Protein AF-L0PA87-F1 (afdb_monomer)

Secondary structure (DSSP, 8-state):
------SS------EEEEE--S-SSS-EEEEETTEEEEEEETTEEEEEEEE--SS-EEEEEEE--SSS-SSPEEEEEETTS-EEEEEEETTTTEEEEEEEE-----TTSPBPTT--EEEE-TTSS-EEEE-B--

Organism: Pneumocystis jirovecii (NCBI:txid42068)

pLDDT: mean 87.84, std 8.74, range [56.47, 96.25]

Sequence (134 aa):
MAYVVSAHKASSVKYAVKSYFLEPENPSLVIANRIEIYTLSTQGLKHAHEFTINGKVSAILSYKPHIGSDTDHLFIVTEECVYFTLSWDRIKNRLCNEILIKDVFDPSLRTTDCGHLSIIDPDYRAIALKISKK

Foldseek 3Di:
DDDDDDPDDDDDFDDKDWWQFQHLVWIWIFTPPFTWIWTQDPVGTHTDDTHGDDAGWPDWDWDDDPDDDSTIWIWTAGLQGKIWIWHADNVVRDIDTDDTDPDPDDPVFAADPVHKDWDADPVRPDIDIDGGDD

Solvent-accessible surface area (backbone atoms only — not comparable to full-atom values): 8293 Å² total; per-residue (Å²): 141,86,87,88,80,79,91,66,79,82,81,68,79,81,43,71,41,75,33,25,36,83,36,64,89,51,58,25,45,37,36,45,74,48,43,36,34,25,37,73,48,99,93,42,78,40,84,74,49,76,51,78,70,98,68,50,79,62,48,73,47,65,43,58,53,95,68,97,50,80,32,22,30,40,39,38,33,29,73,85,46,40,35,36,32,36,40,57,40,72,90,77,71,39,85,40,81,77,46,80,48,70,79,79,65,59,89,89,55,53,72,31,93,87,50,66,47,75,49,69,44,94,84,55,82,50,73,51,74,45,64,54,66,128

Nearest PDB structures (foldseek):
  8roy-assembly1_B  TM=9.368E-01  e=2.893E-07  Homo sapiens
  7zn7-assembly1_A  TM=9.379E-01  e=3.553E-07  Homo sapiens
  6uml-assembly1_A  TM=9.393E-01  e=1.101E-06  Homo sapiens
  7ukn-assembly1_A  TM=8.797E-01  e=7.683E-07  Homo sapiens
  6ck1-assembly1_A  TM=2.441E-01  e=4.704E+00  Paracoccus denitrificans PD1222

Structure (mmCIF, N/CA/C/O backbone):
data_AF-L0PA87-F1
#
_entry.id   AF-L0PA87-F1
#
loop_
_atom_site.group_PDB
_atom_site.id
_atom_site.type_symbol
_atom_site.label_atom_id
_atom_site.label_alt_id
_atom_site.label_comp_id
_atom_site.label_asym_id
_atom_site.label_entity_id
_atom_site.label_seq_id
_atom_site.pdbx_PDB_ins_code
_atom_site.Cartn_x
_atom_site.Cartn_y
_atom_site.Cartn_z
_atom_site.occupancy
_atom_site.B_iso_or_equiv
_atom_site.auth_seq_id
_atom_site.auth_comp_id
_atom_site.auth_asym_id
_atom_site.auth_atom_id
_atom_site.pdbx_PDB_model_num
ATOM 1 N N . MET A 1 1 ? -10.124 13.976 -33.975 1.00 82.81 1 MET A N 1
ATOM 2 C CA . MET A 1 1 ? -9.764 14.312 -32.581 1.00 82.81 1 MET A CA 1
ATOM 3 C C . MET A 1 1 ? -10.712 13.540 -31.681 1.00 82.81 1 MET A C 1
ATOM 5 O O . MET A 1 1 ? -11.909 13.626 -31.919 1.00 82.81 1 MET A O 1
ATOM 9 N N . ALA A 1 2 ? -10.206 12.719 -30.763 1.00 88.81 2 ALA A N 1
ATOM 10 C CA . ALA A 1 2 ? -11.038 11.851 -29.928 1.00 88.81 2 ALA A CA 1
ATOM 11 C C . ALA A 1 2 ? -10.844 12.206 -28.451 1.00 88.81 2 ALA A C 1
ATOM 13 O O . ALA A 1 2 ? -9.715 12.415 -28.012 1.00 88.81 2 ALA A O 1
ATOM 14 N N . TYR A 1 3 ? -11.947 12.276 -27.710 1.00 95.25 3 TYR A N 1
ATOM 15 C CA . TYR A 1 3 ? -11.958 12.396 -26.256 1.00 95.25 3 TYR A CA 1
ATOM 16 C C . TYR A 1 3 ? -12.329 11.033 -25.673 1.00 95.25 3 TYR A C 1
ATOM 18 O O . TYR A 1 3 ? -13.342 10.454 -26.062 1.00 95.25 3 TYR A O 1
ATOM 26 N N . VAL A 1 4 ? -11.489 10.507 -24.782 1.00 92.50 4 VAL A N 1
ATOM 27 C CA . VAL A 1 4 ? -11.665 9.181 -24.180 1.00 92.50 4 VAL A CA 1
ATOM 28 C C . VAL A 1 4 ? -12.046 9.355 -22.716 1.00 92.50 4 VAL A C 1
ATOM 30 O O . VAL A 1 4 ? -11.362 10.054 -21.973 1.00 92.50 4 VAL A O 1
ATOM 33 N N . VAL A 1 5 ? -13.135 8.705 -22.307 1.00 94.69 5 VAL A N 1
ATOM 34 C CA . VAL A 1 5 ? -13.649 8.725 -20.934 1.00 94.69 5 VAL A CA 1
ATOM 35 C C . VAL A 1 5 ? -14.108 7.327 -20.526 1.00 94.69 5 VAL A C 1
ATOM 37 O O . VAL A 1 5 ? -14.639 6.574 -21.343 1.00 94.69 5 VAL A O 1
ATOM 40 N N . SER A 1 6 ? -13.903 6.973 -19.259 1.00 90.00 6 SER A N 1
ATOM 41 C CA . SER A 1 6 ? -14.344 5.691 -18.708 1.00 90.00 6 SER A CA 1
ATOM 42 C C . SER A 1 6 ? -15.811 5.760 -18.289 1.00 90.00 6 SER A C 1
ATOM 44 O O . SER A 1 6 ? -16.159 6.540 -17.406 1.00 90.00 6 SER A O 1
ATOM 46 N N . ALA A 1 7 ? -16.661 4.910 -18.869 1.00 94.75 7 ALA A N 1
ATOM 47 C CA . ALA A 1 7 ? -18.067 4.797 -18.467 1.00 94.75 7 ALA A CA 1
ATOM 48 C C . ALA A 1 7 ? -18.244 4.106 -17.100 1.00 94.75 7 ALA A C 1
ATOM 50 O O . ALA A 1 7 ? -19.160 4.433 -16.352 1.00 94.75 7 ALA A O 1
ATOM 51 N N . HIS A 1 8 ? -17.357 3.164 -16.761 1.00 90.56 8 HIS A N 1
ATOM 52 C CA . HIS A 1 8 ? -17.374 2.442 -15.490 1.00 90.56 8 HIS A CA 1
ATOM 53 C C . HIS A 1 8 ? -15.974 2.404 -14.872 1.00 90.56 8 HIS A C 1
ATOM 55 O O . HIS A 1 8 ? -14.966 2.336 -15.584 1.00 90.56 8 HIS A O 1
ATOM 61 N N . LYS A 1 9 ? -15.907 2.449 -13.537 1.00 86.25 9 LYS A N 1
ATOM 62 C CA . LYS A 1 9 ? -14.648 2.286 -12.796 1.00 86.25 9 LYS A CA 1
ATOM 63 C C . LYS A 1 9 ? -14.163 0.833 -12.908 1.00 86.25 9 LYS A C 1
ATOM 65 O O . LYS A 1 9 ? -14.951 -0.090 -13.080 1.00 86.25 9 LYS A O 1
ATOM 70 N N . ALA A 1 10 ? -12.860 0.601 -12.820 1.00 85.88 10 ALA A N 1
ATOM 71 C CA . ALA A 1 10 ? -12.347 -0.764 -12.836 1.00 85.88 10 ALA A CA 1
ATOM 72 C C . ALA A 1 10 ? -12.776 -1.500 -11.548 1.00 85.88 10 ALA A C 1
ATOM 74 O O . ALA A 1 10 ? -12.536 -0.997 -10.457 1.00 85.88 10 ALA A O 1
ATOM 75 N N . SER A 1 11 ? -13.426 -2.662 -11.678 1.00 88.62 11 SER A N 1
ATOM 76 C CA . SER A 1 11 ? -14.030 -3.408 -10.555 1.00 88.62 11 SER A CA 1
ATOM 77 C C . SER A 1 11 ? -13.237 -4.639 -10.105 1.00 88.62 11 SER A C 1
ATOM 79 O O . SER A 1 11 ? -13.531 -5.222 -9.068 1.00 88.62 11 SER A O 1
ATOM 81 N N . SER A 1 12 ? -12.230 -5.059 -10.875 1.00 91.56 12 SER A N 1
ATOM 82 C CA . SER A 1 12 ? -11.362 -6.181 -10.502 1.00 91.56 12 SER A CA 1
ATOM 83 C C . SER A 1 12 ? -10.485 -5.806 -9.309 1.00 91.56 12 SER A C 1
ATOM 85 O O . SER A 1 12 ? -9.881 -4.741 -9.311 1.00 91.56 12 SER A O 1
ATOM 87 N N . VAL A 1 13 ? -10.306 -6.701 -8.344 1.00 91.62 13 VAL A N 1
ATOM 88 C CA . VAL A 1 13 ? -9.317 -6.520 -7.272 1.00 91.62 13 VAL A CA 1
ATOM 89 C C . VAL A 1 13 ? -8.122 -7.421 -7.549 1.00 91.62 13 VAL A C 1
ATOM 91 O O . VAL A 1 13 ? -8.295 -8.628 -7.690 1.00 91.62 13 VAL A O 1
ATOM 94 N N . LYS A 1 14 ? -6.923 -6.840 -7.674 1.00 89.00 14 LYS A N 1
ATOM 95 C CA . LYS A 1 14 ? -5.679 -7.605 -7.881 1.00 89.00 14 LYS A CA 1
ATOM 96 C C . LYS A 1 14 ? -4.832 -7.700 -6.625 1.00 89.00 14 LYS A C 1
ATOM 98 O O . LYS A 1 14 ? -4.302 -8.765 -6.332 1.00 89.00 14 LYS A O 1
ATOM 103 N N . TYR A 1 15 ? -4.726 -6.596 -5.893 1.00 93.00 15 TYR A N 1
ATOM 104 C CA . TYR A 1 15 ? -3.954 -6.539 -4.661 1.00 93.00 15 TYR A CA 1
ATOM 105 C C . TYR A 1 15 ? -4.797 -5.932 -3.554 1.00 93.00 15 TYR A C 1
ATOM 107 O O . TYR A 1 15 ? -5.596 -5.023 -3.792 1.00 93.00 15 TYR A O 1
ATOM 115 N N . ALA A 1 16 ? -4.605 -6.447 -2.349 1.00 95.19 16 ALA A N 1
ATOM 116 C CA . ALA A 1 16 ? -5.195 -5.909 -1.144 1.00 95.19 16 ALA A CA 1
ATOM 117 C C . ALA A 1 16 ? -4.221 -6.103 0.017 1.00 95.19 16 ALA A C 1
ATOM 119 O O . ALA A 1 16 ? -3.524 -7.117 0.083 1.00 95.19 16 ALA A O 1
ATOM 120 N N . VAL A 1 17 ? -4.176 -5.137 0.926 1.00 95.56 17 VAL A N 1
ATOM 121 C CA . VAL A 1 17 ? -3.313 -5.183 2.105 1.00 95.56 17 VAL A CA 1
ATOM 122 C C . VAL A 1 17 ? -4.049 -4.616 3.313 1.00 95.56 17 VAL A C 1
ATOM 124 O O . VAL A 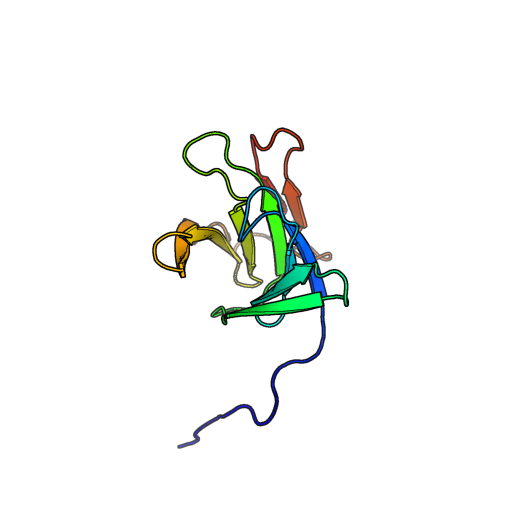1 17 ? -4.773 -3.624 3.219 1.00 95.56 17 VAL A O 1
ATOM 127 N N . LYS A 1 18 ? -3.880 -5.267 4.463 1.00 95.50 18 LYS A N 1
ATOM 128 C CA . LYS A 1 18 ? -4.286 -4.711 5.756 1.00 95.50 18 LYS A CA 1
ATOM 129 C C . LYS A 1 18 ? -3.206 -3.724 6.207 1.00 95.50 18 LYS A C 1
ATOM 131 O O . LYS A 1 18 ? -2.032 -4.076 6.195 1.00 95.50 18 LYS A O 1
ATOM 136 N N . SER A 1 19 ? -3.604 -2.531 6.629 1.00 94.94 19 SER A N 1
ATOM 137 C CA . SER A 1 19 ? -2.698 -1.473 7.097 1.00 94.94 19 SER A CA 1
ATOM 138 C C . SER A 1 19 ? -3.330 -0.664 8.225 1.00 94.94 19 SER A C 1
ATOM 140 O O . SER A 1 19 ? -4.552 -0.626 8.344 1.00 94.94 19 SER A O 1
ATOM 142 N N . TYR A 1 20 ? -2.524 0.031 9.012 1.00 95.00 20 TYR A N 1
ATOM 143 C CA . TYR A 1 20 ? -2.958 1.061 9.963 1.00 95.00 20 TYR A CA 1
ATOM 144 C C . TYR A 1 20 ? -2.712 2.459 9.370 1.00 95.00 20 TYR A C 1
ATOM 146 O O . TYR A 1 20 ? -2.067 3.317 9.965 1.00 95.00 20 TYR A O 1
ATOM 154 N N . PHE A 1 21 ? -3.159 2.653 8.123 1.00 94.50 21 PHE A N 1
ATOM 155 C CA . PHE A 1 21 ? -2.814 3.818 7.303 1.00 94.50 21 PHE A CA 1
ATOM 156 C C . PHE A 1 21 ? -3.507 5.116 7.744 1.00 94.50 21 PHE A C 1
ATOM 158 O O . PHE A 1 21 ? -2.880 6.170 7.781 1.00 94.50 21 PHE A O 1
ATOM 165 N N . LEU A 1 22 ? -4.803 5.055 8.072 1.00 93.19 22 LEU A N 1
ATOM 166 C CA . LEU A 1 22 ? -5.575 6.240 8.474 1.00 93.19 22 LEU A CA 1
ATOM 167 C C . LEU A 1 22 ? -5.407 6.561 9.961 1.00 93.19 22 LEU A C 1
ATOM 169 O O . LEU A 1 22 ? -5.288 7.725 10.346 1.00 93.19 22 LEU A O 1
ATOM 173 N N . GLU A 1 23 ? -5.416 5.519 10.788 1.00 92.06 23 GLU A N 1
ATOM 174 C CA . GLU A 1 23 ? -5.353 5.597 12.242 1.00 92.06 23 GLU A CA 1
ATOM 175 C C . GLU A 1 23 ? -4.463 4.466 12.780 1.00 92.06 23 GLU A C 1
ATOM 177 O O . GLU A 1 23 ? -4.510 3.357 12.243 1.00 92.06 23 GLU A O 1
ATOM 182 N N . PRO A 1 24 ? -3.670 4.726 13.833 1.00 90.88 24 PRO A N 1
ATOM 183 C CA . PRO A 1 24 ? -2.714 3.757 14.363 1.00 90.88 24 PRO A CA 1
ATOM 184 C C . PRO A 1 24 ? -3.380 2.582 15.088 1.00 90.88 24 PRO A C 1
ATOM 186 O O . PRO A 1 24 ? -2.854 1.471 15.065 1.00 90.88 24 PRO A O 1
ATOM 189 N N . GLU A 1 25 ? -4.543 2.785 15.709 1.00 90.69 25 GLU A N 1
ATOM 190 C CA . GLU A 1 25 ? -5.245 1.728 16.446 1.00 90.69 25 GLU A CA 1
ATOM 191 C C . GLU A 1 25 ? -6.241 0.952 15.576 1.00 90.69 25 GLU A C 1
ATOM 193 O O . GLU A 1 25 ? -6.489 -0.235 15.810 1.00 90.69 25 GLU A O 1
ATOM 198 N N . ASN A 1 26 ? -6.809 1.606 14.560 1.00 91.88 26 ASN A N 1
ATOM 199 C CA . ASN A 1 26 ? -7.895 1.047 13.765 1.00 91.88 26 ASN A CA 1
ATOM 200 C C . ASN A 1 26 ? -7.390 0.500 12.421 1.00 91.88 26 ASN A C 1
ATOM 202 O O . ASN A 1 26 ? -6.896 1.257 11.580 1.00 91.88 26 ASN A O 1
ATOM 206 N N . PRO A 1 27 ? -7.549 -0.812 12.160 1.00 94.12 27 PRO A N 1
ATOM 207 C CA . PRO A 1 27 ? -7.090 -1.396 10.914 1.00 94.12 27 PRO A CA 1
ATOM 208 C C . PRO A 1 27 ? -7.949 -0.929 9.734 1.00 94.12 27 PRO A C 1
ATOM 210 O O . PRO A 1 27 ? -9.180 -0.875 9.791 1.00 94.12 27 PRO A O 1
ATOM 213 N N . SER A 1 28 ? -7.268 -0.665 8.629 1.00 95.31 28 SER A N 1
ATOM 214 C CA . SER A 1 28 ? -7.827 -0.338 7.325 1.00 95.31 28 SER A CA 1
ATOM 215 C C . SER A 1 28 ? -7.499 -1.436 6.310 1.00 95.31 28 SER A C 1
ATOM 217 O O . SER A 1 28 ? -6.396 -1.988 6.292 1.00 95.31 28 SER A O 1
ATOM 219 N N . LEU A 1 29 ? -8.450 -1.744 5.435 1.00 96.25 29 LEU A N 1
ATOM 220 C CA . LEU A 1 29 ? -8.237 -2.557 4.244 1.00 96.25 29 LEU A CA 1
ATOM 221 C C . LEU A 1 29 ? -7.972 -1.629 3.059 1.00 96.25 29 LEU A C 1
ATOM 223 O O . LEU A 1 29 ? -8.816 -0.804 2.717 1.00 96.25 29 LEU A O 1
ATOM 227 N N . VAL A 1 30 ? -6.819 -1.790 2.422 1.00 96.12 30 VAL A N 1
ATOM 228 C CA . VAL A 1 30 ? -6.443 -1.043 1.221 1.00 96.12 30 VAL A CA 1
ATOM 229 C C . VAL A 1 30 ? -6.516 -1.975 0.027 1.00 96.12 30 VAL A C 1
ATOM 231 O O . VAL A 1 30 ? -5.927 -3.054 0.047 1.00 96.12 30 VAL A O 1
ATOM 234 N N . ILE A 1 31 ? -7.237 -1.564 -1.008 1.00 95.38 31 ILE A N 1
ATOM 235 C CA . ILE A 1 31 ? -7.456 -2.325 -2.239 1.00 95.38 31 ILE A CA 1
ATOM 236 C C . ILE A 1 31 ? -6.816 -1.572 -3.403 1.00 95.38 31 ILE A C 1
ATOM 238 O O . ILE A 1 31 ? -6.930 -0.351 -3.479 1.00 95.38 31 ILE A O 1
ATOM 242 N N . ALA A 1 32 ? -6.146 -2.290 -4.309 1.00 88.88 32 ALA A N 1
ATOM 243 C CA . ALA A 1 32 ? -5.437 -1.705 -5.441 1.00 88.88 32 ALA A CA 1
ATOM 244 C C . ALA A 1 32 ? -6.026 -2.127 -6.799 1.00 88.88 32 ALA A C 1
ATOM 246 O O . ALA A 1 32 ? -5.803 -3.234 -7.302 1.00 88.88 32 ALA A O 1
ATOM 247 N N . ASN A 1 33 ? -6.744 -1.182 -7.405 1.00 79.25 33 ASN A N 1
ATOM 248 C CA . ASN A 1 33 ? -6.999 -1.063 -8.845 1.00 79.25 33 ASN A CA 1
ATOM 249 C C . ASN A 1 33 ? -7.141 0.433 -9.183 1.00 79.25 33 ASN A C 1
ATOM 251 O O . ASN A 1 33 ? -6.333 1.010 -9.905 1.00 79.25 33 ASN A O 1
ATOM 255 N N . ARG A 1 34 ? -8.078 1.085 -8.488 1.00 85.25 34 ARG A N 1
ATOM 256 C CA . ARG A 1 34 ? -7.907 2.423 -7.897 1.00 85.25 34 ARG A CA 1
ATOM 257 C C . ARG A 1 34 ? -7.580 2.197 -6.422 1.00 85.25 34 ARG A C 1
ATOM 259 O O . ARG A 1 34 ? -7.935 1.137 -5.910 1.00 85.25 34 ARG A O 1
ATOM 266 N N . ILE A 1 35 ? -6.870 3.107 -5.764 1.00 91.75 35 ILE A N 1
ATOM 267 C CA . ILE A 1 35 ? -6.574 2.891 -4.348 1.00 91.75 35 ILE A CA 1
ATOM 268 C C . ILE A 1 35 ? -7.798 3.282 -3.541 1.00 91.75 35 ILE A C 1
ATOM 270 O O . ILE A 1 35 ? -8.180 4.449 -3.497 1.00 91.75 35 ILE A O 1
ATOM 274 N N . GLU A 1 36 ? -8.419 2.278 -2.940 1.00 94.62 36 GLU A N 1
ATOM 275 C CA . GLU A 1 36 ? -9.597 2.417 -2.096 1.00 94.62 36 GLU A CA 1
ATOM 276 C C . GLU A 1 36 ? -9.244 1.950 -0.690 1.00 94.62 36 GLU A C 1
ATOM 278 O O . GLU A 1 36 ? -8.672 0.875 -0.499 1.00 94.62 36 GLU A O 1
ATOM 283 N N . ILE A 1 37 ? -9.576 2.776 0.294 1.00 95.31 37 ILE A N 1
ATOM 284 C CA . ILE A 1 37 ? -9.294 2.537 1.701 1.00 95.31 37 ILE A CA 1
ATOM 285 C C . ILE A 1 37 ? -10.623 2.344 2.416 1.00 95.31 37 ILE A C 1
ATOM 287 O O . ILE A 1 37 ? -11.502 3.210 2.377 1.00 95.31 37 ILE A O 1
ATOM 291 N N . TYR A 1 38 ? -10.748 1.212 3.091 1.00 95.69 38 TYR A N 1
ATOM 292 C CA . TYR A 1 38 ? -11.908 0.840 3.881 1.00 95.69 38 TYR A CA 1
ATOM 293 C C . TYR A 1 38 ? -11.519 0.730 5.347 1.00 95.69 38 TYR A C 1
ATOM 295 O O . TYR A 1 38 ? -10.535 0.074 5.677 1.00 95.69 38 TYR A O 1
ATOM 303 N N . THR A 1 39 ? -12.305 1.320 6.238 1.00 95.06 39 THR A N 1
ATOM 304 C CA . THR A 1 39 ? -12.154 1.138 7.682 1.00 95.06 39 THR A CA 1
ATOM 305 C C . THR A 1 39 ? -13.036 0.001 8.172 1.00 95.06 39 THR A C 1
ATOM 307 O O . THR A 1 39 ? -14.119 -0.258 7.633 1.00 95.06 39 THR A O 1
ATOM 310 N N . LEU A 1 40 ? -12.568 -0.696 9.204 1.00 92.44 40 LEU A N 1
ATOM 311 C CA . LEU A 1 40 ? -13.349 -1.738 9.853 1.00 92.44 40 LEU A CA 1
ATOM 312 C C . LEU A 1 40 ? -14.342 -1.113 10.845 1.00 92.44 40 LEU A C 1
ATOM 314 O O . LEU A 1 40 ? -13.953 -0.426 11.785 1.00 92.44 40 LEU A O 1
ATOM 318 N N . SER A 1 41 ? -15.629 -1.367 10.637 1.00 89.81 41 SER A N 1
ATOM 319 C CA . SER A 1 41 ? -16.727 -0.992 11.528 1.00 89.81 41 SER A CA 1
ATOM 320 C C . SER A 1 41 ? -17.398 -2.246 12.093 1.00 89.81 41 SER A C 1
ATOM 322 O O . SER A 1 41 ? -17.279 -3.337 11.538 1.00 89.81 41 SER A O 1
ATOM 324 N N . THR A 1 42 ? -18.165 -2.098 13.175 1.00 89.50 42 THR A N 1
ATOM 325 C CA . THR A 1 42 ? -18.963 -3.190 13.762 1.00 89.50 42 THR A CA 1
ATOM 326 C C . THR A 1 42 ? -19.991 -3.772 12.785 1.00 89.50 42 THR A C 1
ATOM 328 O O . THR A 1 42 ? -20.368 -4.929 12.920 1.00 89.50 42 THR A O 1
ATOM 331 N N . GLN A 1 43 ? -20.420 -2.987 11.791 1.00 90.81 43 GLN A N 1
ATOM 332 C CA . GLN A 1 43 ? -21.365 -3.386 10.740 1.00 90.81 43 GLN A CA 1
ATOM 333 C C . GLN A 1 43 ? -20.680 -3.917 9.465 1.00 90.81 43 GLN A C 1
ATOM 335 O O . GLN A 1 43 ? -21.363 -4.279 8.511 1.00 90.81 43 GLN A O 1
ATOM 340 N N . GLY A 1 44 ? -19.343 -3.945 9.419 1.00 92.00 44 GLY A N 1
ATOM 341 C CA . GLY A 1 44 ? -18.567 -4.380 8.255 1.00 92.00 44 GLY A CA 1
ATOM 342 C C . GLY A 1 44 ? -17.571 -3.330 7.765 1.00 92.00 44 GLY A C 1
ATOM 343 O O . GLY A 1 44 ? -17.084 -2.503 8.532 1.00 92.00 44 GLY A O 1
ATOM 344 N N . LEU A 1 45 ? -17.236 -3.374 6.476 1.00 93.88 45 LEU A N 1
ATOM 345 C CA . LEU A 1 45 ? -16.279 -2.450 5.867 1.00 93.88 45 LEU A CA 1
ATOM 346 C C . LEU A 1 45 ? -16.971 -1.157 5.440 1.00 93.88 45 LEU A C 1
ATOM 348 O O . LEU A 1 45 ? -17.932 -1.179 4.671 1.00 93.88 45 LEU A O 1
ATOM 352 N N . LYS A 1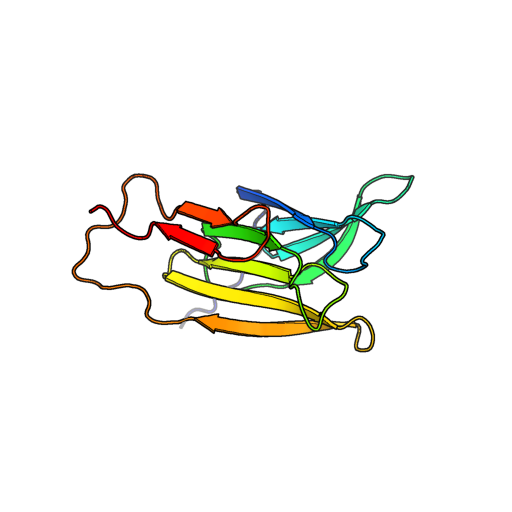 46 ? -16.448 -0.022 5.900 1.00 95.00 46 LYS A N 1
ATOM 353 C CA . LYS A 1 46 ? -16.908 1.305 5.491 1.00 95.00 46 LYS A CA 1
ATOM 354 C C . LYS A 1 46 ? -15.869 1.937 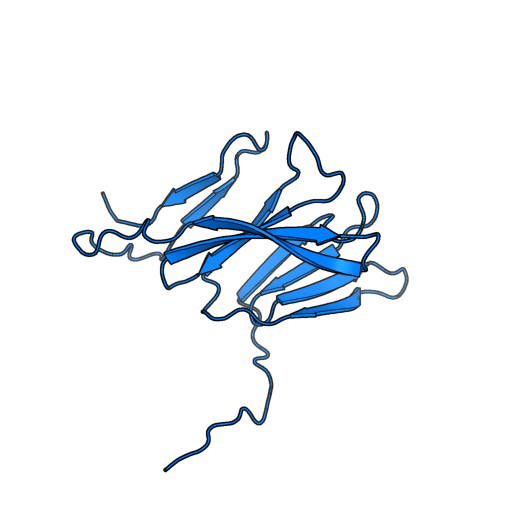4.579 1.00 95.00 46 LYS A C 1
ATOM 356 O O . LYS A 1 46 ? -14.708 2.052 4.950 1.00 95.00 46 LYS A O 1
ATOM 361 N N . HIS A 1 47 ? -16.285 2.369 3.394 1.00 94.19 47 HIS A N 1
ATOM 362 C CA . HIS A 1 47 ? -15.408 3.128 2.509 1.00 94.19 47 HIS A CA 1
ATOM 363 C C . HIS A 1 47 ? -15.024 4.462 3.167 1.00 94.19 47 HIS A C 1
ATOM 365 O O . HIS A 1 47 ? -15.906 5.208 3.599 1.00 94.19 47 HIS A O 1
ATOM 371 N N . ALA A 1 48 ? -13.726 4.739 3.263 1.00 93.56 48 ALA A N 1
ATOM 372 C CA . ALA A 1 48 ? -13.193 5.942 3.893 1.00 93.56 48 ALA A CA 1
ATOM 373 C C . ALA A 1 48 ? -12.642 6.921 2.853 1.00 93.56 48 ALA A C 1
ATOM 375 O O . ALA A 1 48 ? -13.062 8.075 2.820 1.00 93.56 48 ALA A O 1
ATOM 376 N N . HIS A 1 49 ? -11.739 6.456 1.986 1.00 93.50 49 HIS A N 1
ATOM 377 C CA . HIS A 1 49 ? -11.083 7.296 0.985 1.00 93.50 49 HIS A CA 1
ATOM 378 C C . HIS A 1 49 ? -10.842 6.536 -0.323 1.00 93.50 49 HIS A C 1
ATOM 380 O O . HIS A 1 49 ? -10.541 5.343 -0.307 1.00 93.50 49 HIS A O 1
ATOM 386 N N . GLU A 1 50 ? -10.906 7.245 -1.453 1.00 92.81 50 GLU A N 1
ATOM 387 C CA . GLU A 1 50 ? -10.456 6.755 -2.758 1.00 92.81 50 GLU A CA 1
ATOM 388 C C . GLU A 1 50 ? -9.513 7.755 -3.428 1.00 92.81 50 GLU A C 1
ATOM 390 O O . GLU A 1 50 ? -9.719 8.969 -3.364 1.00 92.81 50 GLU A O 1
ATOM 395 N N . PHE A 1 51 ? -8.492 7.249 -4.117 1.00 91.56 51 PHE A N 1
ATOM 396 C CA . PHE A 1 51 ? -7.655 8.043 -5.009 1.00 91.56 51 PHE A CA 1
ATOM 397 C C . PHE A 1 51 ? -7.120 7.214 -6.178 1.00 91.56 51 PHE A C 1
ATOM 399 O O . PHE A 1 51 ? -7.086 5.982 -6.172 1.00 91.56 51 PHE A O 1
ATOM 406 N N . THR A 1 52 ? -6.725 7.916 -7.234 1.00 90.12 52 THR A N 1
ATOM 407 C CA . THR A 1 52 ? -6.1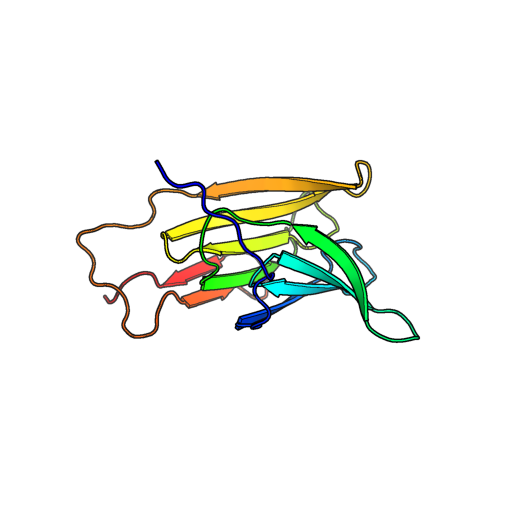76 7.320 -8.452 1.00 90.12 52 THR A CA 1
ATOM 408 C C . THR A 1 52 ? -4.683 7.549 -8.522 1.00 90.12 52 THR A C 1
ATOM 410 O O . THR A 1 52 ? -4.203 8.627 -8.177 1.00 90.12 52 THR A O 1
ATOM 413 N N . ILE A 1 53 ? -3.968 6.559 -9.040 1.00 89.56 53 ILE A N 1
ATOM 414 C CA . ILE A 1 53 ? -2.561 6.697 -9.392 1.00 89.56 53 ILE A CA 1
ATOM 415 C C . ILE A 1 53 ? -2.415 6.715 -10.916 1.00 89.56 53 ILE A C 1
ATOM 417 O O . ILE A 1 53 ? -3.218 6.114 -11.631 1.00 89.56 53 ILE A O 1
ATOM 421 N N . ASN A 1 54 ? -1.388 7.404 -11.407 1.00 88.12 54 ASN A N 1
ATOM 422 C CA . ASN A 1 54 ? -1.054 7.428 -12.829 1.00 88.12 54 ASN A CA 1
ATOM 423 C C . ASN A 1 54 ? -0.081 6.290 -13.136 1.00 88.12 54 ASN A C 1
ATOM 425 O O . ASN A 1 54 ? 1.131 6.480 -13.094 1.00 88.12 54 ASN A O 1
ATOM 429 N N . GLY A 1 55 ? -0.628 5.111 -13.399 1.00 87.69 55 GLY A N 1
ATOM 430 C CA . GLY A 1 55 ? 0.135 3.901 -13.685 1.00 87.69 55 GLY A CA 1
ATOM 431 C C . GLY A 1 55 ? -0.629 2.666 -13.237 1.00 87.69 55 GLY A C 1
ATOM 432 O O . GLY A 1 55 ? -1.683 2.766 -12.597 1.00 87.69 55 GLY A O 1
ATOM 433 N N . LYS A 1 56 ? -0.110 1.489 -13.571 1.00 89.56 56 LYS A N 1
ATOM 434 C CA . LYS A 1 56 ? -0.736 0.221 -13.185 1.00 89.56 56 LYS A CA 1
ATOM 435 C C . LYS A 1 56 ? -0.049 -0.357 -11.956 1.00 89.56 56 LYS A C 1
ATOM 437 O O . LYS A 1 56 ? 1.135 -0.660 -12.014 1.00 89.56 56 LYS A O 1
ATOM 442 N N . VAL A 1 57 ? -0.788 -0.535 -10.857 1.00 91.56 57 VAL A N 1
ATOM 443 C CA . VAL A 1 57 ? -0.244 -1.157 -9.635 1.00 91.56 57 VAL A CA 1
ATOM 444 C C . VAL A 1 57 ? 0.201 -2.588 -9.935 1.00 91.56 57 VAL A C 1
ATOM 446 O O . VAL A 1 57 ? -0.587 -3.371 -10.469 1.00 91.56 57 VAL A O 1
ATOM 449 N N . SER A 1 58 ? 1.433 -2.924 -9.555 1.00 90.25 58 SER A N 1
ATOM 450 C CA . SER A 1 58 ? 2.006 -4.274 -9.606 1.00 90.25 58 SER A CA 1
ATOM 451 C C . SER A 1 58 ? 2.239 -4.875 -8.216 1.00 90.25 58 SER A C 1
ATOM 453 O O . SER A 1 58 ? 2.242 -6.096 -8.074 1.00 90.25 58 SER A O 1
ATOM 455 N N . ALA A 1 59 ? 2.388 -4.041 -7.183 1.00 91.25 59 ALA A N 1
ATOM 456 C CA . ALA A 1 59 ? 2.411 -4.468 -5.789 1.00 91.25 59 ALA A CA 1
ATOM 457 C C . ALA A 1 59 ? 1.987 -3.329 -4.851 1.00 91.25 59 ALA A C 1
ATOM 459 O O . ALA A 1 59 ? 2.192 -2.148 -5.144 1.00 91.25 59 ALA A O 1
ATOM 460 N N . ILE A 1 60 ? 1.427 -3.705 -3.701 1.00 93.88 60 ILE A N 1
ATOM 461 C CA . ILE A 1 60 ? 1.169 -2.804 -2.578 1.00 93.88 60 ILE A CA 1
ATOM 462 C C . ILE A 1 60 ? 1.652 -3.469 -1.290 1.00 93.88 60 ILE A C 1
ATOM 464 O O . ILE A 1 60 ? 1.320 -4.624 -1.020 1.00 93.88 60 ILE A O 1
ATOM 468 N N . LEU A 1 61 ? 2.449 -2.746 -0.513 1.00 94.81 61 LEU A N 1
ATOM 469 C CA . LEU A 1 61 ? 2.973 -3.182 0.777 1.00 94.81 61 LEU A CA 1
ATOM 470 C C . LEU A 1 61 ? 2.651 -2.121 1.831 1.00 94.81 61 LEU A C 1
ATOM 472 O O . LEU A 1 61 ? 2.636 -0.929 1.530 1.00 94.81 61 LEU A O 1
ATOM 476 N N . SER A 1 62 ? 2.402 -2.560 3.062 1.00 95.00 62 SER A N 1
ATOM 477 C CA . SER A 1 62 ? 2.198 -1.683 4.218 1.00 95.00 62 SER A CA 1
ATOM 478 C C . SER A 1 62 ? 3.361 -1.839 5.180 1.00 95.00 62 SER A C 1
ATOM 480 O O . SER A 1 62 ? 3.831 -2.961 5.384 1.00 95.00 62 SER A O 1
ATOM 482 N N . TYR A 1 63 ? 3.817 -0.738 5.769 1.00 94.50 63 TYR A N 1
ATOM 483 C CA . TYR A 1 63 ? 4.897 -0.763 6.750 1.00 94.50 63 TYR A CA 1
ATOM 484 C C . TYR A 1 63 ? 4.825 0.396 7.722 1.00 94.50 63 TYR A C 1
ATOM 486 O O . TYR A 1 63 ? 4.373 1.473 7.349 1.00 94.50 63 TYR A O 1
ATOM 494 N N . LYS A 1 64 ? 5.318 0.201 8.946 1.00 92.31 64 LYS A N 1
ATOM 495 C CA . LYS A 1 64 ? 5.408 1.280 9.931 1.00 92.31 64 LYS A CA 1
ATOM 496 C C . LYS A 1 64 ? 6.825 1.859 9.934 1.00 92.31 64 LYS A C 1
ATOM 498 O O . LYS A 1 64 ? 7.760 1.137 10.288 1.00 92.31 64 LYS A O 1
ATOM 503 N N . PRO A 1 65 ? 7.024 3.132 9.547 1.00 89.62 65 PRO A N 1
ATOM 504 C CA . PRO A 1 65 ? 8.330 3.772 9.652 1.00 89.62 65 PRO A CA 1
ATOM 505 C C . PRO A 1 65 ? 8.795 3.841 11.111 1.00 89.62 65 PRO A C 1
ATOM 507 O O . PRO A 1 65 ? 8.003 4.101 12.013 1.00 89.62 65 PRO A O 1
ATOM 510 N N . HIS A 1 66 ? 10.096 3.673 11.351 1.00 84.44 66 HIS A N 1
ATOM 511 C CA . HIS A 1 66 ? 10.655 3.768 12.707 1.00 84.44 66 HIS A CA 1
ATOM 512 C C . HIS A 1 66 ? 10.632 5.186 13.288 1.00 84.44 66 HIS A C 1
ATOM 514 O O . HIS A 1 66 ? 10.670 5.355 14.505 1.00 84.44 66 HIS A O 1
ATOM 520 N N . ILE A 1 67 ? 10.630 6.207 12.428 1.00 82.12 67 ILE A N 1
ATOM 521 C CA . ILE A 1 67 ? 10.756 7.610 12.820 1.00 82.12 67 ILE A CA 1
ATOM 522 C C . ILE A 1 67 ? 9.699 8.423 12.078 1.00 82.12 67 ILE A C 1
ATOM 524 O O . ILE A 1 67 ? 9.528 8.277 10.870 1.00 82.12 67 ILE A O 1
ATOM 528 N N . GLY A 1 68 ? 9.035 9.325 12.801 1.00 75.38 68 GLY A N 1
ATOM 529 C CA . GLY A 1 68 ? 8.275 10.424 12.204 1.00 75.38 68 GLY A CA 1
ATOM 530 C C . GLY A 1 68 ? 6.824 10.125 11.827 1.00 75.38 68 GLY A C 1
ATOM 531 O O . GLY A 1 68 ? 6.133 11.049 11.408 1.00 75.38 68 GLY A O 1
ATOM 532 N N . SER A 1 69 ? 6.325 8.897 12.001 1.00 82.75 69 SER A N 1
ATOM 533 C CA . SER A 1 69 ? 4.916 8.587 11.742 1.00 82.75 69 SER A CA 1
ATOM 534 C C . SER A 1 69 ? 4.367 7.545 12.706 1.00 82.75 69 SER A C 1
ATOM 536 O O . SER A 1 69 ? 5.033 6.561 13.017 1.00 82.75 69 SER A O 1
ATOM 538 N N . ASP A 1 70 ? 3.148 7.780 13.185 1.00 87.75 70 ASP A N 1
ATOM 539 C CA . ASP A 1 70 ? 2.435 6.812 14.018 1.00 87.75 70 ASP A CA 1
ATOM 540 C C . ASP A 1 70 ? 1.572 5.855 13.181 1.00 87.75 70 ASP A C 1
ATOM 542 O O . ASP A 1 70 ? 1.301 4.726 13.589 1.00 87.75 70 ASP A O 1
ATOM 546 N N . THR A 1 71 ? 1.183 6.279 11.980 1.00 92.94 71 THR A N 1
ATOM 547 C CA . THR A 1 71 ? 0.434 5.458 11.032 1.00 92.94 71 THR A CA 1
ATOM 548 C C . THR A 1 71 ? 1.361 4.680 10.107 1.00 92.94 71 THR A C 1
ATOM 550 O O . THR A 1 71 ? 2.529 5.027 9.901 1.00 92.94 71 THR A O 1
ATOM 553 N N . ASP A 1 72 ? 0.818 3.614 9.530 1.00 94.75 72 ASP A N 1
ATOM 554 C CA . ASP A 1 72 ? 1.505 2.873 8.483 1.00 94.75 72 ASP A CA 1
ATOM 555 C C . ASP A 1 72 ? 1.633 3.724 7.217 1.00 94.75 72 ASP A C 1
ATOM 557 O O . ASP A 1 72 ? 0.777 4.549 6.889 1.00 94.75 72 ASP A O 1
ATOM 561 N N . HIS A 1 73 ? 2.701 3.481 6.472 1.00 94.88 73 HIS A N 1
ATOM 562 C CA . HIS A 1 73 ? 2.926 4.002 5.136 1.00 94.88 73 HIS A CA 1
ATOM 563 C C . HIS A 1 73 ? 2.626 2.919 4.105 1.00 94.88 73 HIS A C 1
ATOM 565 O O . HIS A 1 73 ? 2.841 1.725 4.335 1.00 94.88 73 HIS A O 1
ATOM 571 N N . LEU A 1 74 ? 2.144 3.346 2.940 1.00 95.06 74 LEU A N 1
ATOM 572 C CA . LEU A 1 74 ? 1.889 2.460 1.811 1.00 95.06 74 LEU A CA 1
ATOM 573 C C . LEU A 1 74 ? 3.016 2.596 0.805 1.00 95.06 74 LEU A C 1
ATOM 575 O O . LEU A 1 74 ? 3.214 3.662 0.228 1.00 95.06 74 LEU A O 1
ATOM 579 N N . PHE A 1 75 ? 3.718 1.500 0.561 1.00 94.69 75 PHE A N 1
ATOM 580 C CA . PHE A 1 75 ? 4.677 1.398 -0.521 1.00 94.69 75 PHE A CA 1
ATOM 581 C C . PHE A 1 75 ? 3.994 0.790 -1.744 1.00 94.69 75 PHE A C 1
ATOM 583 O O . PHE A 1 75 ? 3.469 -0.327 -1.690 1.00 94.69 75 PHE A O 1
ATOM 590 N N . ILE A 1 76 ? 3.982 1.534 -2.843 1.00 93.06 76 ILE A N 1
ATOM 591 C CA . ILE A 1 76 ? 3.317 1.149 -4.085 1.00 93.06 76 ILE A CA 1
ATOM 592 C C . ILE A 1 76 ? 4.357 0.992 -5.177 1.00 93.06 76 ILE A C 1
ATOM 594 O O . ILE A 1 76 ? 5.253 1.823 -5.343 1.00 93.06 76 ILE A O 1
ATOM 598 N N . VAL A 1 77 ? 4.187 -0.076 -5.945 1.00 91.12 77 VAL A N 1
ATOM 599 C CA . VAL A 1 77 ? 4.993 -0.376 -7.121 1.00 91.12 77 VAL A CA 1
ATOM 600 C C . VAL A 1 77 ? 4.095 -0.386 -8.338 1.00 91.12 77 VAL A C 1
ATOM 602 O O . VAL A 1 77 ? 3.000 -0.958 -8.296 1.00 91.12 77 VAL A O 1
ATOM 605 N N . THR A 1 78 ? 4.552 0.235 -9.421 1.00 90.00 78 THR A N 1
ATOM 606 C CA . THR A 1 78 ? 3.854 0.201 -10.706 1.00 90.00 78 THR A CA 1
ATOM 607 C C . THR A 1 78 ? 4.551 -0.708 -11.718 1.00 90.00 78 THR A C 1
ATOM 609 O O . THR A 1 78 ? 5.724 -1.052 -11.564 1.00 90.00 78 THR A O 1
ATOM 612 N N . GLU A 1 79 ? 3.830 -1.143 -12.752 1.00 86.19 79 GLU A N 1
ATOM 613 C CA . GLU A 1 79 ? 4.405 -1.910 -13.871 1.00 86.19 79 GLU A CA 1
ATOM 614 C C . GLU A 1 79 ? 5.419 -1.085 -14.675 1.00 86.19 79 GLU A C 1
ATOM 616 O O . GLU A 1 79 ? 6.362 -1.633 -15.234 1.00 86.19 79 GLU A O 1
ATOM 621 N N . GLU A 1 80 ? 5.287 0.241 -14.669 1.00 84.00 80 GLU A N 1
ATOM 622 C CA . GLU A 1 80 ? 6.248 1.176 -15.262 1.00 84.00 80 GLU A CA 1
ATOM 623 C C . GLU A 1 80 ? 7.524 1.348 -14.412 1.00 84.00 80 GLU A C 1
ATOM 625 O O . GLU A 1 80 ? 8.323 2.243 -14.679 1.00 84.00 80 GLU A O 1
ATOM 630 N N . CYS A 1 81 ? 7.724 0.508 -13.387 1.00 82.25 81 CYS A N 1
ATOM 631 C CA . CYS A 1 81 ? 8.865 0.557 -12.469 1.00 82.25 81 CYS A CA 1
ATOM 632 C C . CYS A 1 81 ? 9.016 1.911 -11.758 1.00 82.25 81 CYS A C 1
ATOM 634 O O . CYS A 1 81 ? 10.131 2.374 -11.503 1.00 82.25 81 CYS A O 1
ATOM 636 N N . VAL A 1 82 ? 7.888 2.541 -11.423 1.00 87.94 82 VAL A N 1
ATOM 637 C CA . VAL A 1 82 ? 7.846 3.689 -10.517 1.00 87.94 82 VAL A CA 1
ATOM 638 C C . VAL A 1 82 ? 7.496 3.178 -9.127 1.00 87.94 82 VAL A C 1
ATOM 640 O O . VAL A 1 82 ? 6.543 2.414 -8.955 1.00 87.94 82 VAL A O 1
ATOM 643 N N . TYR A 1 83 ? 8.264 3.611 -8.132 1.00 90.69 83 TYR A N 1
ATOM 644 C CA . TYR A 1 83 ? 8.072 3.219 -6.740 1.00 90.69 83 TYR A CA 1
ATOM 645 C C . TYR A 1 83 ? 7.828 4.464 -5.912 1.00 90.69 83 TYR A C 1
ATOM 647 O O . TYR A 1 83 ? 8.521 5.471 -6.073 1.00 90.69 83 TYR A O 1
ATOM 655 N N . PHE A 1 84 ? 6.852 4.415 -5.021 1.00 92.88 84 PHE A N 1
ATOM 656 C CA . PHE A 1 84 ? 6.599 5.541 -4.140 1.00 92.88 84 PHE A CA 1
ATOM 657 C C . PHE A 1 84 ? 5.973 5.110 -2.825 1.00 92.88 84 PHE A C 1
ATOM 659 O O . PHE A 1 84 ? 5.253 4.113 -2.747 1.00 92.88 84 PHE A O 1
ATO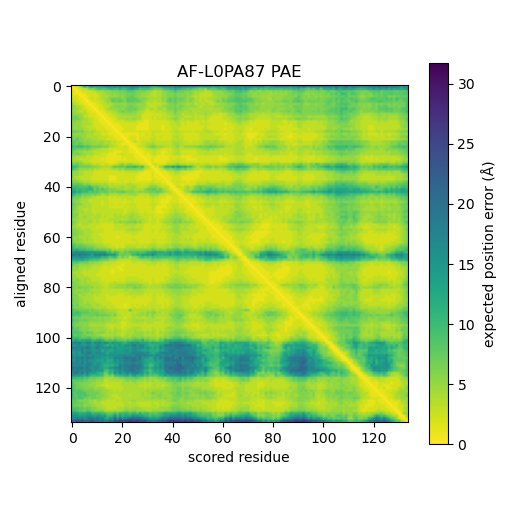M 666 N N . THR A 1 85 ? 6.256 5.904 -1.801 1.00 94.38 85 THR A N 1
ATOM 667 C CA . THR A 1 85 ? 5.688 5.770 -0.468 1.00 94.38 85 THR A CA 1
ATOM 668 C C . THR A 1 85 ? 4.660 6.868 -0.251 1.00 94.38 85 THR A C 1
ATOM 670 O O . THR A 1 85 ? 4.939 8.051 -0.467 1.00 94.38 85 THR A O 1
ATOM 673 N N . LEU A 1 86 ? 3.484 6.469 0.216 1.00 94.38 86 LEU A N 1
ATOM 674 C CA . LEU A 1 86 ? 2.417 7.360 0.637 1.00 94.38 86 LEU A CA 1
ATOM 675 C C . LEU A 1 86 ? 2.252 7.320 2.152 1.00 94.38 86 LEU A C 1
ATOM 677 O O . LEU A 1 86 ? 2.316 6.251 2.760 1.00 94.38 86 LEU A O 1
ATOM 681 N N . SER A 1 87 ? 1.939 8.476 2.723 1.00 94.31 87 SER A N 1
ATOM 682 C CA . SER A 1 87 ? 1.515 8.632 4.111 1.00 94.31 87 SER A CA 1
ATOM 683 C C . SER A 1 87 ? 0.165 9.350 4.178 1.00 94.31 87 SER A C 1
ATOM 685 O O . SER A 1 87 ? -0.299 9.963 3.206 1.00 94.31 87 SER A O 1
ATOM 687 N N . TRP A 1 88 ? -0.484 9.259 5.335 1.00 93.50 88 TRP A N 1
ATOM 688 C CA . TRP A 1 88 ? -1.731 9.957 5.614 1.00 93.50 88 TRP A CA 1
ATOM 689 C C . TRP A 1 88 ? -1.517 11.076 6.634 1.00 93.50 88 TRP A C 1
ATOM 691 O O . TRP A 1 88 ? -1.148 10.819 7.780 1.00 93.50 88 TRP A O 1
ATOM 701 N N . ASP A 1 89 ? -1.791 12.321 6.243 1.00 91.19 89 ASP A N 1
ATOM 702 C CA . ASP A 1 89 ? -1.838 13.450 7.172 1.00 91.19 89 ASP A CA 1
ATOM 703 C C . ASP A 1 89 ? -3.228 13.511 7.819 1.00 91.19 89 ASP A C 1
ATOM 705 O O . ASP A 1 89 ? -4.202 13.948 7.199 1.00 91.19 89 ASP A O 1
ATOM 709 N N . ARG A 1 90 ? -3.312 13.092 9.087 1.00 88.38 90 ARG A N 1
ATOM 710 C CA . ARG A 1 90 ? -4.553 13.099 9.881 1.00 88.38 90 ARG A CA 1
ATOM 711 C C . ARG A 1 90 ? -5.070 14.506 10.184 1.00 88.38 90 ARG A C 1
ATOM 713 O O . ARG A 1 90 ? -6.275 14.682 10.323 1.00 88.38 90 ARG A O 1
ATOM 720 N N . ILE A 1 91 ? -4.188 15.502 10.289 1.00 87.81 91 ILE A N 1
ATOM 721 C CA . ILE A 1 91 ? -4.572 16.879 10.638 1.00 87.81 91 ILE A CA 1
ATOM 722 C C . ILE A 1 91 ? -5.224 17.545 9.429 1.00 87.81 91 ILE A C 1
ATOM 724 O O . ILE A 1 91 ? -6.260 18.196 9.549 1.00 87.81 91 ILE A O 1
ATOM 728 N N . LYS A 1 92 ? -4.621 17.370 8.249 1.00 88.56 92 LYS A N 1
ATOM 729 C CA . LYS A 1 92 ? -5.127 17.946 6.993 1.00 88.56 92 LYS A CA 1
ATOM 730 C C . LYS A 1 92 ? -6.091 17.027 6.252 1.00 88.56 92 LYS A C 1
ATOM 732 O O . LYS A 1 92 ? -6.634 17.437 5.228 1.00 88.56 92 LYS A O 1
ATOM 737 N N . ASN A 1 93 ? -6.286 15.809 6.755 1.00 88.75 93 ASN A N 1
ATOM 738 C CA . ASN A 1 93 ? -7.100 14.761 6.152 1.00 88.75 93 ASN A CA 1
ATOM 739 C C . ASN A 1 93 ? -6.730 14.523 4.677 1.00 88.75 93 ASN A C 1
ATOM 741 O O . ASN A 1 93 ? -7.589 14.538 3.789 1.00 88.75 93 ASN A O 1
ATOM 745 N N . ARG A 1 94 ? -5.424 14.415 4.404 1.00 90.81 94 ARG A N 1
ATOM 746 C CA . ARG A 1 94 ? -4.879 14.428 3.043 1.00 90.81 94 ARG A CA 1
ATOM 747 C C . ARG A 1 94 ? -3.772 13.396 2.863 1.00 90.81 94 ARG A C 1
ATOM 749 O O . ARG A 1 94 ? -2.956 13.164 3.746 1.00 90.81 94 ARG A O 1
ATOM 756 N N . LEU A 1 95 ? -3.719 12.847 1.653 1.00 92.25 95 LEU A N 1
ATOM 757 C CA . LEU A 1 95 ? -2.635 11.996 1.186 1.00 92.25 95 LEU A CA 1
ATOM 758 C C . LEU A 1 95 ? -1.349 12.799 0.944 1.00 92.25 95 LEU A C 1
ATOM 760 O O . LEU A 1 95 ? -1.369 13.800 0.216 1.00 92.25 95 LEU A O 1
ATOM 764 N N . CYS A 1 96 ? -0.235 12.315 1.482 1.00 92.19 96 CYS A N 1
ATOM 765 C CA . CYS A 1 96 ? 1.093 12.888 1.299 1.00 92.19 96 CYS A CA 1
ATOM 766 C C . CYS A 1 96 ? 1.998 11.909 0.538 1.00 92.19 96 CYS A C 1
ATOM 768 O O . CYS A 1 96 ? 1.979 10.704 0.783 1.00 92.19 96 CYS A O 1
ATOM 770 N N . ASN A 1 97 ? 2.781 12.435 -0.409 1.00 92.19 97 ASN A N 1
ATOM 771 C CA . ASN A 1 97 ? 3.835 11.675 -1.080 1.00 92.19 97 ASN A CA 1
ATOM 772 C C . ASN A 1 97 ? 5.123 11.874 -0.285 1.00 92.19 97 ASN A C 1
ATOM 774 O O . ASN A 1 97 ? 5.620 12.997 -0.229 1.00 92.19 97 ASN A O 1
ATOM 778 N N . GLU A 1 98 ? 5.643 10.809 0.313 1.00 91.00 98 GLU A N 1
ATOM 779 C CA . GLU A 1 98 ? 6.857 10.873 1.134 1.00 91.00 98 GLU A CA 1
ATOM 780 C C . GLU A 1 98 ? 8.102 10.688 0.273 1.00 91.00 98 GLU A C 1
ATOM 782 O O . GLU A 1 98 ? 8.982 11.543 0.209 1.00 91.00 98 GLU A O 1
ATOM 787 N N . ILE A 1 99 ? 8.159 9.559 -0.432 1.00 90.94 99 ILE A N 1
ATOM 788 C CA . ILE A 1 99 ? 9.320 9.157 -1.220 1.00 90.94 99 ILE A CA 1
ATOM 789 C C . ILE A 1 99 ? 8.838 8.791 -2.613 1.00 90.94 99 ILE A C 1
ATOM 791 O O . ILE A 1 99 ? 7.860 8.063 -2.770 1.00 90.94 99 ILE A O 1
ATOM 795 N N . LEU A 1 100 ? 9.547 9.279 -3.625 1.00 90.88 100 LEU A N 1
ATOM 796 C CA . LEU A 1 100 ? 9.339 8.923 -5.020 1.00 90.88 100 LEU A CA 1
ATOM 797 C C . LEU A 1 100 ? 10.669 8.456 -5.598 1.00 90.88 100 LEU A C 1
ATOM 799 O O . LEU A 1 100 ? 11.636 9.214 -5.631 1.00 90.88 100 LEU A O 1
ATOM 803 N N . ILE A 1 101 ? 10.698 7.217 -6.067 1.00 86.12 101 ILE A N 1
ATOM 804 C CA . ILE A 1 101 ? 11.861 6.593 -6.685 1.00 86.12 101 ILE A CA 1
ATOM 805 C C . ILE A 1 101 ? 11.501 6.315 -8.142 1.00 86.12 101 ILE A C 1
ATOM 807 O O . IL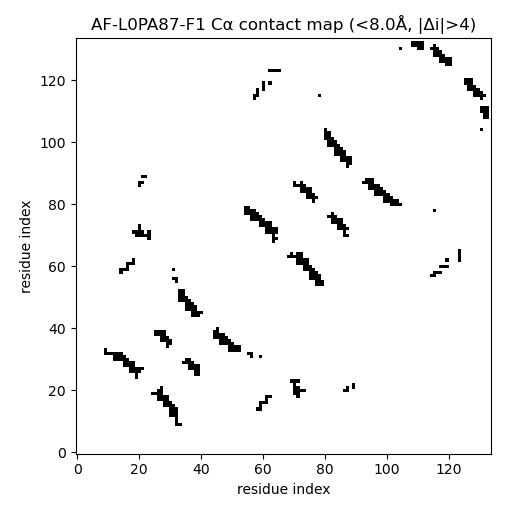E A 1 101 ? 10.588 5.543 -8.450 1.00 86.12 101 ILE A O 1
ATOM 811 N N . LYS A 1 102 ? 12.221 6.984 -9.038 1.00 78.88 102 LYS A N 1
ATOM 812 C CA . LYS A 1 102 ? 12.136 6.808 -10.489 1.00 78.88 102 LYS A CA 1
ATOM 813 C C . LYS A 1 102 ? 13.441 6.198 -10.994 1.00 78.88 102 LYS A C 1
ATOM 815 O O . LYS A 1 102 ? 14.452 6.257 -10.301 1.00 78.88 102 LYS A O 1
ATOM 820 N N . ASP A 1 103 ? 13.392 5.609 -12.184 1.00 68.25 103 ASP A N 1
ATOM 821 C CA . ASP A 1 103 ? 14.572 5.166 -12.941 1.00 68.25 103 ASP A CA 1
ATOM 822 C C . ASP A 1 103 ? 15.391 4.023 -12.310 1.00 68.25 103 ASP A C 1
ATOM 824 O O . ASP A 1 103 ? 16.576 3.867 -12.583 1.00 68.25 103 ASP A O 1
ATOM 828 N N . VAL A 1 104 ? 14.761 3.156 -11.507 1.00 68.94 104 VAL A N 1
ATOM 829 C CA . VAL A 1 104 ? 15.400 1.899 -11.045 1.00 68.94 104 VAL A CA 1
ATOM 830 C C . VAL A 1 104 ? 15.436 0.845 -12.165 1.00 68.94 104 VAL A C 1
ATOM 832 O O . VAL A 1 104 ? 16.098 -0.185 -12.051 1.00 68.94 104 VAL A O 1
ATOM 835 N N . PHE A 1 105 ? 14.692 1.074 -13.249 1.00 69.31 105 PHE A N 1
ATOM 836 C CA . PHE A 1 105 ? 14.633 0.165 -14.382 1.00 69.31 105 PHE A CA 1
ATOM 837 C C . PHE A 1 105 ? 15.819 0.381 -15.319 1.00 69.31 105 PHE A C 1
ATOM 839 O O . PHE A 1 105 ? 15.979 1.451 -15.898 1.00 69.31 105 PHE A O 1
ATOM 846 N N . ASP A 1 106 ? 16.608 -0.672 -15.506 1.00 70.19 106 ASP A N 1
ATOM 847 C CA . ASP A 1 106 ? 17.617 -0.742 -16.554 1.00 70.19 106 ASP A CA 1
ATOM 848 C C . ASP A 1 106 ? 17.006 -1.457 -17.776 1.00 70.19 106 ASP A C 1
ATOM 850 O O . ASP A 1 106 ? 16.714 -2.656 -17.695 1.00 70.19 106 ASP A O 1
ATOM 854 N N . PRO A 1 107 ? 16.817 -0.756 -18.912 1.00 68.25 107 PRO A N 1
ATOM 855 C CA . PRO A 1 107 ? 16.243 -1.328 -20.130 1.00 68.25 107 PRO A CA 1
ATOM 856 C C . PRO A 1 107 ? 17.032 -2.509 -20.700 1.00 68.25 107 PRO A C 1
ATOM 858 O O . PRO A 1 107 ? 16.495 -3.272 -21.503 1.00 68.25 107 PRO A O 1
ATOM 861 N N . SER A 1 108 ? 18.304 -2.658 -20.321 1.00 70.69 108 SER A N 1
ATOM 862 C CA . SER A 1 108 ? 19.149 -3.768 -20.761 1.00 70.69 108 SER A CA 1
ATOM 863 C C . SER A 1 108 ? 18.837 -5.087 -20.043 1.00 70.69 108 SER A C 1
ATOM 865 O O . SER A 1 108 ? 19.241 -6.158 -20.509 1.00 70.69 108 SER A O 1
ATOM 867 N N . LEU A 1 109 ? 18.094 -5.044 -18.932 1.00 69.25 109 LEU A N 1
ATOM 868 C CA . LEU A 1 109 ? 17.759 -6.221 -18.143 1.00 69.25 109 LEU A CA 1
ATOM 869 C C . LEU A 1 109 ? 16.513 -6.924 -18.687 1.00 69.25 109 LEU A C 1
ATOM 871 O O . LEU A 1 109 ? 15.485 -6.313 -18.975 1.00 69.25 109 LEU A O 1
ATOM 875 N N . ARG A 1 110 ? 16.569 -8.259 -18.760 1.00 69.00 110 ARG A N 1
ATOM 876 C CA . ARG A 1 110 ? 15.386 -9.066 -19.078 1.00 69.00 110 ARG A CA 1
ATOM 877 C C . ARG A 1 110 ? 14.364 -8.972 -17.946 1.00 69.00 110 ARG A C 1
ATOM 879 O O . ARG A 1 110 ? 14.677 -9.241 -16.782 1.00 69.00 110 ARG A O 1
ATOM 886 N N . THR A 1 111 ? 13.129 -8.647 -18.317 1.00 66.44 111 THR A N 1
ATOM 887 C CA . THR A 1 111 ? 11.974 -8.652 -17.418 1.00 66.44 111 THR A CA 1
ATOM 888 C C . THR A 1 111 ? 11.759 -10.039 -16.816 1.00 66.44 111 THR A C 1
ATOM 890 O O . THR A 1 111 ? 11.982 -11.062 -17.466 1.00 66.44 111 THR A O 1
ATOM 893 N N . THR A 1 112 ? 11.327 -10.079 -15.559 1.00 65.44 112 THR A N 1
ATOM 894 C CA . THR A 1 112 ? 11.055 -11.333 -14.849 1.00 65.44 112 THR A CA 1
ATOM 895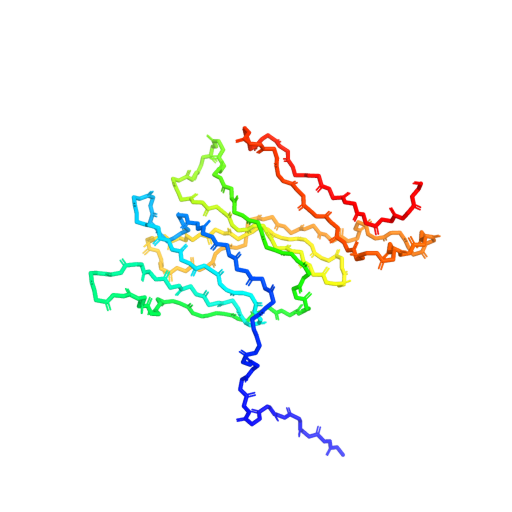 C C . THR A 1 112 ? 9.766 -11.983 -15.359 1.00 65.44 112 THR A C 1
ATOM 897 O O . THR A 1 112 ? 8.731 -11.326 -15.385 1.00 65.44 112 THR A O 1
ATOM 900 N N . ASP A 1 113 ? 9.796 -13.280 -15.694 1.00 64.19 113 ASP A N 1
ATOM 901 C CA . ASP A 1 113 ? 8.603 -14.027 -16.152 1.00 64.19 113 ASP A CA 1
ATOM 902 C C . ASP A 1 113 ? 7.435 -13.985 -15.150 1.00 64.19 113 ASP A C 1
ATOM 904 O O . ASP A 1 113 ? 6.276 -14.014 -15.548 1.00 64.19 113 ASP A O 1
ATOM 908 N N . CYS A 1 114 ? 7.736 -13.908 -13.850 1.00 60.69 114 CYS A N 1
ATOM 909 C CA . CYS A 1 114 ? 6.748 -13.866 -12.767 1.00 60.69 114 CYS A CA 1
ATOM 910 C C . CYS A 1 114 ? 6.312 -12.440 -12.371 1.00 60.69 114 CYS A C 1
ATOM 912 O O . CYS A 1 114 ? 5.621 -12.284 -11.367 1.00 60.69 114 CYS A O 1
ATOM 914 N N . GLY A 1 115 ? 6.723 -11.406 -13.114 1.00 69.38 115 GLY A N 1
ATOM 915 C CA . GLY A 1 115 ? 6.493 -10.004 -12.752 1.00 69.38 115 GLY A CA 1
ATOM 916 C C . GLY A 1 115 ? 7.425 -9.488 -11.647 1.00 69.38 115 GLY A C 1
ATOM 917 O O . GLY A 1 115 ? 8.359 -10.173 -11.222 1.00 69.38 115 GLY A O 1
ATOM 918 N N . HIS A 1 116 ? 7.196 -8.248 -11.209 1.00 76.62 116 HIS A N 1
ATOM 919 C CA . HIS A 1 116 ? 7.957 -7.622 -10.126 1.00 76.62 116 HIS A CA 1
ATOM 920 C C . HIS A 1 116 ? 7.562 -8.234 -8.780 1.00 76.62 116 HIS A C 1
ATOM 922 O O . HIS A 1 116 ? 6.379 -8.285 -8.446 1.00 76.62 116 HIS A O 1
ATOM 928 N N . LEU A 1 117 ? 8.547 -8.683 -8.000 1.00 85.75 117 LEU A N 1
ATOM 929 C CA . LEU A 1 117 ? 8.322 -9.139 -6.628 1.00 85.75 117 LEU A CA 1
ATOM 930 C C . LEU A 1 117 ? 8.829 -8.075 -5.659 1.00 85.75 117 LEU A C 1
ATOM 932 O O . LEU A 1 117 ? 9.958 -7.595 -5.786 1.00 85.75 117 LEU A O 1
ATOM 936 N N . SER A 1 118 ? 8.008 -7.753 -4.670 1.00 88.62 118 SER A N 1
ATOM 937 C CA . SER A 1 118 ? 8.350 -6.823 -3.603 1.00 88.62 118 SER A CA 1
ATOM 938 C C . SER A 1 118 ? 8.069 -7.491 -2.271 1.00 88.62 118 SER A C 1
ATOM 940 O O . SER A 1 118 ? 6.974 -8.008 -2.054 1.00 88.62 118 SER A O 1
ATOM 942 N N . ILE A 1 119 ? 9.062 -7.491 -1.391 1.00 91.62 119 ILE A N 1
ATOM 943 C CA . ILE A 1 119 ? 8.931 -8.000 -0.028 1.00 91.62 119 ILE A CA 1
ATOM 944 C C . ILE A 1 119 ? 9.467 -6.961 0.940 1.00 91.62 119 ILE A C 1
ATOM 946 O O . ILE A 1 119 ? 10.379 -6.199 0.611 1.00 91.62 119 ILE A O 1
ATOM 950 N N . ILE A 1 120 ? 8.902 -6.951 2.138 1.00 93.12 120 ILE A N 1
ATOM 951 C CA . ILE A 1 120 ?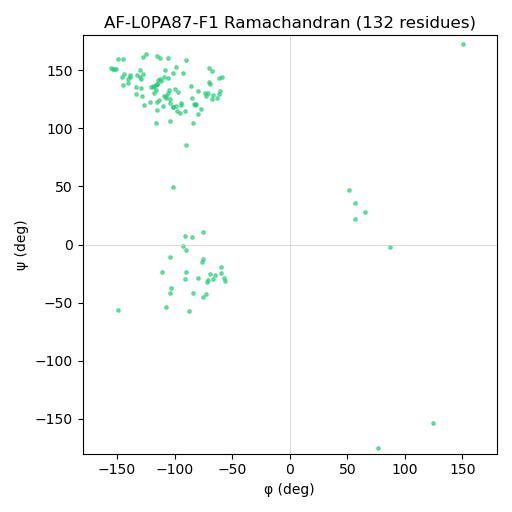 9.364 -6.094 3.213 1.00 93.12 120 ILE A CA 1
ATOM 952 C C . ILE A 1 120 ? 9.961 -6.922 4.341 1.00 93.12 120 ILE A C 1
ATOM 954 O O . ILE A 1 120 ? 9.473 -8.010 4.649 1.00 93.12 120 ILE A O 1
ATOM 958 N N . ASP A 1 121 ? 11.029 -6.401 4.932 1.00 93.19 121 ASP A N 1
ATOM 959 C CA . ASP A 1 121 ? 11.590 -6.923 6.169 1.00 93.19 121 ASP A CA 1
ATOM 960 C C . ASP A 1 121 ? 10.544 -6.832 7.300 1.00 93.19 121 ASP A C 1
ATOM 962 O O . ASP A 1 121 ? 9.954 -5.764 7.476 1.00 93.19 121 ASP A O 1
ATOM 966 N N . PRO A 1 122 ? 10.306 -7.898 8.085 1.00 89.75 122 PRO A N 1
ATOM 967 C CA . PRO A 1 122 ? 9.385 -7.849 9.222 1.00 89.75 122 PRO A CA 1
ATOM 968 C C . PRO A 1 122 ? 9.741 -6.777 10.259 1.00 89.75 122 PRO A C 1
ATOM 970 O O . PRO A 1 122 ? 8.846 -6.235 10.903 1.00 89.75 122 PRO A O 1
ATOM 973 N N . ASP A 1 123 ? 11.031 -6.446 10.381 1.00 90.31 123 ASP A N 1
ATOM 974 C CA . ASP A 1 123 ? 11.518 -5.365 11.245 1.00 90.31 123 ASP A CA 1
ATOM 975 C C . ASP A 1 123 ? 11.468 -3.986 10.557 1.00 90.31 123 ASP A C 1
ATOM 977 O O . ASP A 1 123 ? 11.992 -3.026 11.102 1.00 90.31 123 ASP A O 1
ATOM 981 N N . TYR A 1 124 ? 10.887 -3.867 9.358 1.00 90.31 124 TYR A N 1
ATOM 982 C CA . TYR A 1 124 ? 10.733 -2.630 8.574 1.00 90.31 124 TYR A CA 1
ATOM 983 C C . TYR A 1 124 ? 12.025 -1.865 8.238 1.00 90.31 124 TYR A C 1
ATOM 985 O O . TYR A 1 124 ? 11.979 -0.684 7.888 1.00 90.31 124 TYR A O 1
ATOM 993 N N . ARG A 1 125 ? 13.186 -2.531 8.257 1.00 90.19 125 ARG A N 1
ATOM 994 C CA . ARG A 1 125 ? 14.476 -1.882 7.959 1.00 90.19 125 ARG A CA 1
ATOM 995 C C . ARG A 1 125 ? 14.739 -1.711 6.467 1.00 90.19 125 ARG A C 1
ATOM 997 O O . ARG A 1 125 ? 15.487 -0.820 6.074 1.00 90.19 125 ARG A O 1
ATOM 1004 N N . ALA A 1 126 ? 14.181 -2.594 5.640 1.00 90.56 126 ALA A N 1
ATOM 1005 C CA . ALA A 1 126 ? 14.428 -2.610 4.205 1.00 90.56 126 ALA A CA 1
ATOM 1006 C C . ALA A 1 126 ? 13.238 -3.161 3.413 1.00 90.56 126 ALA A C 1
ATOM 1008 O O . ALA A 1 126 ? 12.491 -4.024 3.878 1.00 90.56 126 ALA A O 1
ATOM 1009 N N . ILE A 1 127 ? 13.116 -2.687 2.173 1.00 91.38 127 ILE A N 1
ATOM 1010 C CA . ILE A 1 127 ? 12.202 -3.219 1.162 1.00 91.38 127 ILE A CA 1
ATOM 1011 C C . ILE A 1 127 ? 13.066 -3.792 0.043 1.00 91.38 127 ILE A C 1
ATOM 1013 O O . ILE A 1 127 ? 13.900 -3.086 -0.525 1.00 91.38 127 ILE A O 1
ATOM 1017 N N . ALA A 1 128 ? 12.884 -5.073 -0.266 1.00 90.75 128 ALA A N 1
ATOM 1018 C CA . ALA A 1 128 ? 13.607 -5.738 -1.339 1.00 90.75 128 ALA A CA 1
ATOM 1019 C C . ALA A 1 128 ? 12.732 -5.831 -2.591 1.00 90.75 128 ALA A C 1
ATOM 1021 O O . ALA A 1 128 ? 11.565 -6.227 -2.536 1.00 90.75 128 ALA A O 1
ATOM 1022 N N . LEU A 1 129 ? 13.328 -5.483 -3.729 1.00 87.50 129 LEU A N 1
ATOM 1023 C CA . LEU A 1 129 ? 12.677 -5.458 -5.032 1.00 87.50 129 LEU A CA 1
ATOM 1024 C C . LEU A 1 129 ? 13.415 -6.394 -5.981 1.00 87.50 129 LEU A C 1
ATOM 1026 O O . LEU A 1 129 ? 14.608 -6.226 -6.231 1.00 87.50 129 LEU A O 1
ATOM 1030 N N . LYS A 1 130 ? 12.696 -7.364 -6.544 1.00 85.81 130 LYS A N 1
ATOM 1031 C CA . LYS A 1 130 ? 13.191 -8.190 -7.644 1.00 85.81 130 LYS A CA 1
ATOM 1032 C C . LYS A 1 130 ? 12.543 -7.719 -8.937 1.00 85.81 130 LYS A C 1
ATOM 1034 O O . LYS A 1 130 ? 11.362 -7.963 -9.181 1.00 85.81 130 LYS A O 1
ATOM 1039 N N . ILE A 1 131 ? 13.342 -7.033 -9.747 1.00 77.44 131 ILE A N 1
ATOM 1040 C CA . ILE A 1 131 ? 12.878 -6.334 -10.950 1.00 77.44 131 ILE A CA 1
ATOM 1041 C C . ILE A 1 131 ? 13.241 -7.134 -12.210 1.00 77.44 131 ILE A C 1
ATOM 1043 O O . ILE A 1 131 ? 12.430 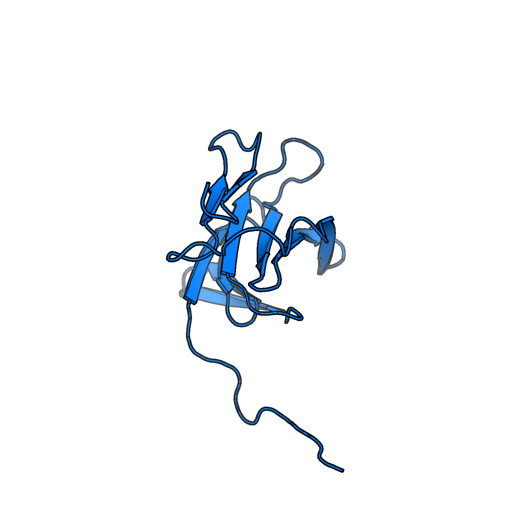-7.257 -13.126 1.00 77.44 131 ILE A O 1
ATOM 1047 N N . SER A 1 132 ? 14.416 -7.765 -12.225 1.00 72.94 132 SER A N 1
ATOM 1048 C CA . SER A 1 132 ? 14.934 -8.525 -13.362 1.00 72.94 132 SER A CA 1
ATOM 1049 C C . SER A 1 132 ? 15.356 -9.944 -12.987 1.00 72.94 132 SER A C 1
ATOM 1051 O O . SER A 1 132 ? 15.597 -10.274 -11.819 1.00 72.94 132 SER A O 1
ATOM 1053 N N . LYS A 1 133 ? 15.467 -10.794 -14.012 1.00 63.88 133 LYS A N 1
ATOM 1054 C CA . LYS A 1 133 ? 16.162 -12.076 -13.899 1.00 63.88 133 LYS A CA 1
ATOM 1055 C C . LYS A 1 133 ? 17.670 -11.831 -13.939 1.00 63.88 133 LYS A C 1
ATOM 1057 O O . LYS A 1 133 ? 18.189 -11.383 -14.960 1.00 63.88 133 LYS A O 1
ATOM 1062 N N . LYS A 1 134 ? 18.348 -12.170 -12.847 1.00 56.47 134 LYS A N 1
ATOM 1063 C CA . LYS A 1 134 ? 19.781 -12.449 -12.822 1.00 56.47 134 LYS A CA 1
ATOM 1064 C C . LYS A 1 134 ? 19.978 -13.890 -12.382 1.00 56.47 134 LYS A C 1
ATOM 1066 O O . LYS A 1 134 ? 19.192 -14.325 -11.507 1.00 56.47 134 LYS A O 1
#

Radius of gyration: 16.16 Å; Cα contacts (8 Å, |Δi|>4): 258; chains: 1; bounding box: 41×32×49 Å

Mean predicted aligned error: 5.61 Å

InterPro domains:
  IPR015943 WD40/YVTN repeat-like-containing domain superfamily [G3DSA:2.130.10.10] (12-134)
  IPR018846 RSE1/DDB1/CPSF1, first beta-propeller [PF10433] (12-134)
  IPR050358 RSE1/DDB1/CPSF1 [PTHR10644] (2-131)